Protein AF-A0A928PCE9-F1 (afdb_monomer)

pLDDT: mean 75.29, std 17.62, range [36.84, 98.12]

Secondary structure (DSSP, 8-state):
----EEEEEETTEEEEE-TTSTTSEEEEEETTT---TTS-EE--S--B-PPPPPPTT--------S----------EEEEE--TT--HHHHHHHHT--HHHHHHHTTPPTT----TT-EEEEE-

Sequence (124 aa):
MSGHIGIYIGNGLAVECTPKWDNDVQITAVGGIGTVAGYNTRNWTAHGKLRYVSYTGSNDNPHTNGSSSSSGTTASYVTYTVQSGDTLSAIGAKYGVSYLTIANYNGISSPYTIHVGQVLKIPV

Solvent-accessible surface area (backbone atoms only — not comparable to full-atom values): 7974 Å² total; per-residue (Å²): 132,92,72,67,50,49,37,47,77,54,96,37,31,26,42,38,38,32,92,87,45,101,74,37,59,50,68,28,11,31,47,89,71,34,87,42,91,98,40,62,68,44,81,74,93,75,75,44,70,75,77,88,82,83,69,90,86,66,84,78,70,80,80,82,81,89,78,94,70,92,68,83,70,72,70,48,58,50,81,43,67,38,50,90,89,68,45,55,56,60,57,15,62,76,66,77,32,56,35,65,58,37,26,58,71,61,73,47,55,90,91,59,80,82,51,70,69,40,76,42,53,40,68,94

Nearest PDB structures (foldseek):
  5jcd-assembly2_B  TM=9.101E-01  e=8.866E-04  Oryza sativa Japonica Group
  5jce-assembly1_A  TM=7.745E-01  e=2.253E-03  Oryza sativa Japonica Group
  5k2l-assembly1_A  TM=8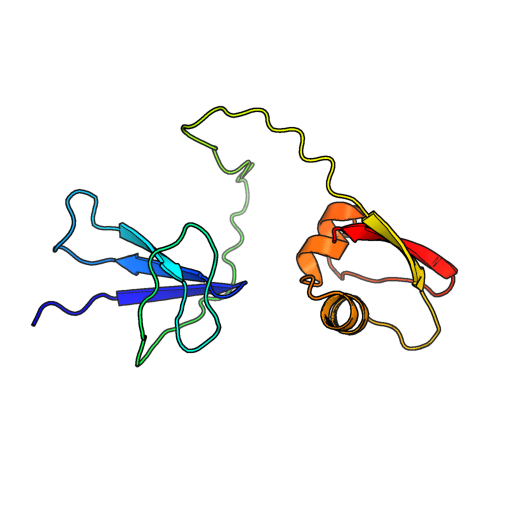.356E-01  e=6.090E-03  Volvox carteri f. nagariensis
  4b8v-assembly1_A  TM=8.540E-01  e=1.366E-02  Fulvia fulva
  5c8q-assembly1_B  TM=4.867E-01  e=1.004E-03  Pyricularia oryzae

Radius of gyration: 17.73 Å; Cα contacts (8 Å, |Δi|>4): 166; chains: 1; bounding box: 44×36×40 Å

Foldseek 3Di:
DWDWAWEDPDPQKIWTATPPDPVRIDIAGAVVVHHDPPGHYDDDPDHHHDDDDDDDPDPPPPDDDDDDDPPPPVQQWDKDFDAPPDALCVVCVVVVHHSVRQCVQAVNDPVSDDDGRDITTHRD

Mean predicted aligned error: 14.76 Å

Structure (mmCIF, N/CA/C/O backbone):
data_AF-A0A928PCE9-F1
#
_entry.id   AF-A0A928PCE9-F1
#
loop_
_atom_site.group_PDB
_atom_site.id
_atom_site.type_symbol
_atom_site.label_atom_id
_atom_site.label_alt_id
_atom_site.label_comp_id
_atom_site.lab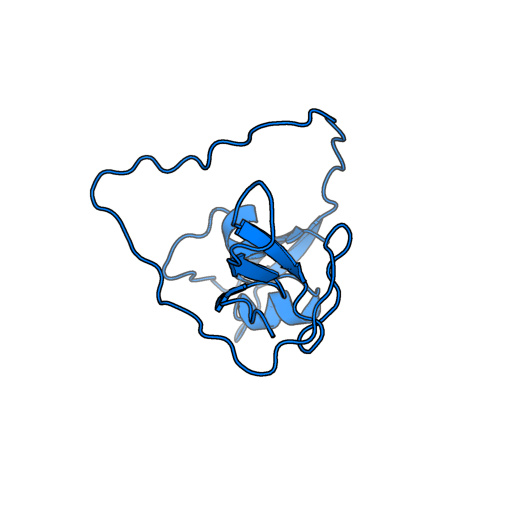el_asym_id
_atom_site.label_entity_id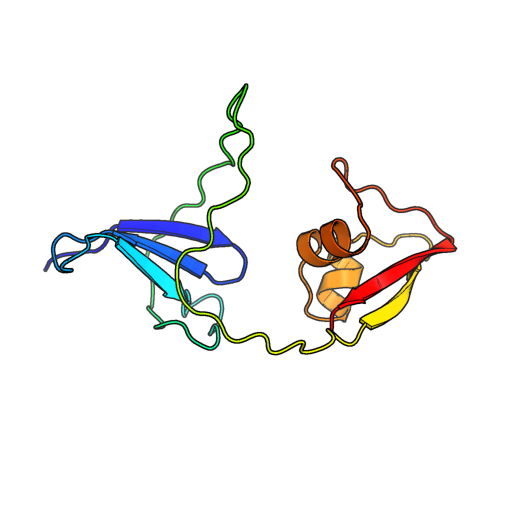
_atom_site.label_seq_id
_atom_site.pdbx_PDB_ins_code
_atom_site.Cartn_x
_atom_site.Cartn_y
_atom_site.Cartn_z
_atom_site.occupancy
_atom_site.B_iso_or_equiv
_atom_site.auth_seq_id
_atom_site.auth_comp_id
_atom_site.auth_asym_id
_atom_site.auth_atom_id
_atom_site.pdbx_PDB_model_num
ATOM 1 N N . MET A 1 1 ? 16.147 -15.688 -25.292 1.00 48.47 1 MET A N 1
ATOM 2 C CA . MET A 1 1 ? 15.907 -14.489 -24.457 1.00 48.47 1 MET A CA 1
ATOM 3 C C . MET A 1 1 ? 15.538 -14.983 -23.076 1.00 48.47 1 MET A C 1
ATOM 5 O O . MET A 1 1 ? 14.548 -15.692 -22.982 1.00 48.47 1 MET A O 1
ATOM 9 N N . SER A 1 2 ? 16.346 -14.725 -22.044 1.00 59.34 2 SER A N 1
ATOM 10 C CA . SER A 1 2 ? 15.976 -15.184 -20.700 1.00 59.34 2 SER A CA 1
ATOM 11 C C . SER A 1 2 ? 14.921 -14.227 -20.153 1.00 59.34 2 SER A C 1
ATOM 13 O O . SER A 1 2 ? 15.232 -13.078 -19.839 1.00 59.34 2 SER A O 1
ATOM 15 N N . GLY A 1 3 ? 13.662 -14.663 -20.165 1.00 64.62 3 GLY A N 1
ATOM 16 C CA . GLY A 1 3 ? 12.592 -13.973 -19.455 1.00 64.62 3 GLY A CA 1
ATOM 17 C C . GLY A 1 3 ? 12.848 -14.013 -17.948 1.00 64.62 3 GLY A C 1
ATOM 18 O O . GLY A 1 3 ? 13.615 -14.839 -17.452 1.00 64.62 3 GLY A O 1
ATOM 19 N N . HIS A 1 4 ? 12.222 -13.102 -17.219 1.00 69.06 4 HIS A N 1
ATOM 20 C CA . HIS A 1 4 ? 12.118 -13.161 -15.765 1.00 69.06 4 HIS A CA 1
ATOM 21 C C . HIS A 1 4 ? 10.674 -13.528 -15.414 1.00 69.06 4 HIS A C 1
ATOM 23 O O . HIS A 1 4 ? 9.743 -13.130 -16.117 1.00 69.06 4 HIS A O 1
ATOM 29 N N . ILE A 1 5 ? 10.487 -14.316 -14.358 1.00 74.94 5 ILE A N 1
ATOM 30 C CA . ILE A 1 5 ? 9.173 -14.507 -13.736 1.00 74.94 5 ILE A CA 1
ATOM 31 C C . ILE A 1 5 ? 9.015 -13.463 -12.639 1.00 74.94 5 ILE A C 1
ATOM 33 O O . ILE A 1 5 ? 10.003 -13.036 -12.046 1.00 74.94 5 ILE A O 1
ATOM 37 N N . GLY A 1 6 ? 7.785 -13.079 -12.318 1.00 77.62 6 GLY A N 1
ATOM 38 C CA . GLY A 1 6 ? 7.573 -12.355 -11.080 1.00 77.62 6 GLY A CA 1
ATOM 39 C C . GLY A 1 6 ? 6.149 -12.171 -10.643 1.00 77.62 6 GLY A C 1
ATOM 40 O O . GLY A 1 6 ? 5.174 -12.487 -11.332 1.00 77.62 6 GLY A O 1
ATOM 41 N N . ILE A 1 7 ? 6.090 -11.718 -9.401 1.00 80.88 7 ILE A N 1
ATOM 42 C CA . ILE A 1 7 ? 4.913 -11.727 -8.554 1.00 80.88 7 ILE A CA 1
ATOM 43 C C . ILE A 1 7 ? 4.721 -10.304 -8.047 1.00 80.88 7 ILE A C 1
ATOM 45 O O . ILE A 1 7 ? 5.606 -9.738 -7.402 1.00 80.88 7 ILE A O 1
ATOM 49 N N . TYR A 1 8 ? 3.558 -9.724 -8.333 1.00 77.19 8 TYR A N 1
ATOM 50 C CA . TYR A 1 8 ? 3.185 -8.415 -7.818 1.00 77.19 8 TYR A CA 1
ATOM 51 C C . TYR A 1 8 ? 2.901 -8.512 -6.318 1.00 77.19 8 TYR A C 1
ATOM 53 O O . TYR A 1 8 ? 2.015 -9.263 -5.898 1.00 77.19 8 TYR A O 1
ATOM 61 N N . ILE A 1 9 ? 3.630 -7.729 -5.523 1.00 77.44 9 ILE A N 1
ATOM 62 C CA . ILE A 1 9 ? 3.543 -7.743 -4.054 1.00 77.44 9 ILE A CA 1
ATOM 63 C C . ILE A 1 9 ? 2.804 -6.528 -3.480 1.00 77.44 9 ILE A C 1
ATOM 65 O O . ILE A 1 9 ? 2.538 -6.483 -2.282 1.00 77.44 9 ILE A O 1
ATOM 69 N N . GLY A 1 10 ? 2.398 -5.577 -4.327 1.00 68.50 10 GLY A N 1
ATOM 70 C CA . GLY A 1 10 ? 1.686 -4.365 -3.915 1.00 68.50 10 GLY A CA 1
ATOM 71 C C . GLY A 1 10 ? 2.543 -3.104 -4.008 1.00 68.50 10 GLY A C 1
ATOM 72 O O . GLY A 1 10 ? 3.749 -3.175 -4.215 1.00 68.50 10 GLY A O 1
ATOM 73 N N . ASN A 1 11 ? 1.903 -1.939 -3.861 1.00 70.12 11 ASN A N 1
ATOM 74 C CA . ASN A 1 11 ? 2.555 -0.621 -3.827 1.00 70.12 11 ASN A CA 1
ATOM 75 C C . ASN A 1 11 ? 3.486 -0.338 -5.021 1.00 70.12 11 ASN A C 1
ATOM 77 O O . ASN A 1 11 ? 4.533 0.280 -4.862 1.00 70.12 11 ASN A O 1
ATOM 81 N N . GLY A 1 12 ? 3.129 -0.825 -6.213 1.00 72.12 12 GLY A N 1
ATOM 82 C CA . GLY A 1 12 ? 3.957 -0.651 -7.408 1.00 72.12 12 GLY A CA 1
ATOM 83 C C . GLY A 1 12 ? 5.230 -1.501 -7.424 1.00 72.12 12 GLY A C 1
ATOM 84 O O . GLY A 1 12 ? 6.078 -1.265 -8.274 1.00 72.12 12 GLY A O 1
ATOM 85 N N . LEU A 1 13 ? 5.373 -2.488 -6.532 1.00 76.31 13 LEU A N 1
ATOM 86 C CA . LEU A 1 13 ? 6.537 -3.372 -6.457 1.00 76.31 13 LEU A CA 1
ATOM 87 C C . LEU A 1 13 ? 6.211 -4.808 -6.886 1.00 76.31 13 LEU A C 1
ATOM 89 O O . LEU A 1 13 ? 5.117 -5.333 -6.644 1.00 76.31 13 LEU A O 1
ATOM 93 N N . ALA A 1 14 ? 7.202 -5.463 -7.484 1.00 82.06 14 ALA A N 1
ATOM 94 C CA . ALA A 1 14 ? 7.192 -6.885 -7.802 1.00 82.06 14 ALA A CA 1
ATOM 95 C C . ALA A 1 14 ? 8.494 -7.556 -7.350 1.00 82.06 14 ALA A C 1
ATOM 97 O O . ALA A 1 14 ? 9.554 -6.927 -7.337 1.00 82.06 14 ALA A O 1
ATOM 98 N N . VAL A 1 15 ? 8.394 -8.840 -6.998 1.00 83.38 15 VAL A N 1
ATOM 99 C CA . VAL A 1 15 ? 9.552 -9.734 -6.882 1.00 83.38 15 VAL A CA 1
ATOM 100 C C . VAL A 1 15 ? 9.802 -10.331 -8.256 1.00 83.38 15 VAL A C 1
ATOM 102 O O . VAL A 1 15 ? 8.909 -10.964 -8.820 1.00 83.38 15 VAL A O 1
ATOM 105 N N . GLU A 1 16 ? 11.001 -10.128 -8.782 1.00 77.12 16 GLU A N 1
ATOM 106 C CA . GLU A 1 16 ? 11.469 -10.726 -10.022 1.00 77.12 16 GLU A CA 1
ATOM 107 C C . GLU A 1 16 ? 12.384 -11.920 -9.692 1.00 77.12 16 GLU A C 1
ATOM 109 O O . GLU A 1 16 ? 13.211 -11.815 -8.786 1.00 77.12 16 GLU A O 1
ATOM 114 N N . CYS A 1 17 ? 12.310 -13.011 -10.456 1.00 78.62 17 CYS A N 1
ATOM 115 C CA . CYS A 1 17 ? 13.287 -14.101 -10.410 1.00 78.62 17 CYS A CA 1
ATOM 116 C C . CYS A 1 17 ? 13.830 -14.386 -11.818 1.00 78.62 17 CYS A C 1
ATOM 118 O O . CYS A 1 17 ? 13.061 -14.569 -12.771 1.00 78.62 17 CYS A O 1
ATOM 120 N N . THR A 1 18 ? 15.152 -14.449 -11.971 1.00 73.25 18 THR A N 1
ATOM 121 C CA . THR A 1 18 ? 15.804 -14.875 -13.215 1.00 73.25 18 THR A CA 1
ATOM 122 C C . THR A 1 18 ? 17.179 -15.476 -12.930 1.00 73.25 18 THR A C 1
ATOM 124 O O . THR A 1 18 ? 17.938 -14.895 -12.158 1.00 73.25 18 THR A O 1
ATOM 127 N N . PRO A 1 19 ? 17.570 -16.557 -13.631 1.00 63.47 19 PRO A N 1
ATOM 128 C CA . PRO A 1 19 ? 18.908 -17.147 -13.505 1.00 63.47 19 PRO A CA 1
ATOM 129 C C . PRO A 1 19 ? 20.030 -16.250 -14.065 1.00 63.47 19 PRO A C 1
ATOM 131 O O . PRO A 1 19 ? 21.173 -16.672 -14.189 1.00 63.47 19 PRO A O 1
ATOM 134 N N . LYS A 1 20 ? 19.709 -15.025 -14.502 1.00 68.12 20 LYS A N 1
ATOM 135 C CA . LYS A 1 20 ? 20.673 -14.047 -15.023 1.00 68.12 20 LYS A CA 1
ATOM 136 C C . LYS A 1 20 ? 21.370 -13.249 -13.908 1.00 68.12 20 LYS A C 1
ATOM 138 O O . LYS A 1 20 ? 22.315 -12.522 -14.205 1.00 68.12 20 LYS A O 1
ATOM 143 N N . TRP A 1 21 ? 20.892 -13.313 -12.667 1.00 67.62 21 TRP A N 1
ATOM 144 C CA . TRP A 1 21 ? 21.456 -12.548 -11.553 1.00 67.62 21 TRP A CA 1
ATOM 145 C C . TRP A 1 21 ? 22.211 -13.444 -10.587 1.00 67.62 21 TRP A C 1
ATOM 147 O O . TRP A 1 21 ? 21.755 -14.542 -10.307 1.00 67.62 21 TRP A O 1
ATOM 157 N N . ASP A 1 22 ? 23.281 -12.918 -9.993 1.00 65.38 22 ASP A N 1
ATOM 158 C CA . ASP A 1 22 ? 24.106 -13.655 -9.023 1.00 65.38 22 ASP A CA 1
ATOM 159 C C . ASP A 1 22 ? 23.325 -14.117 -7.776 1.00 65.38 22 ASP A C 1
ATOM 161 O O . ASP A 1 22 ? 23.740 -15.057 -7.108 1.00 65.38 22 ASP A O 1
ATOM 165 N N . ASN A 1 23 ? 22.182 -13.481 -7.478 1.00 64.62 23 ASN A N 1
ATOM 166 C CA . ASN A 1 23 ? 21.298 -13.817 -6.353 1.00 64.62 23 ASN A CA 1
ATOM 167 C C . ASN A 1 23 ? 19.928 -14.377 -6.787 1.00 64.62 23 ASN A C 1
ATOM 169 O O . ASN A 1 23 ? 19.027 -14.458 -5.955 1.00 64.62 23 ASN A O 1
ATOM 173 N N . ASP A 1 24 ? 19.742 -14.682 -8.078 1.00 68.69 24 ASP A N 1
ATOM 174 C CA . ASP A 1 24 ? 18.524 -15.213 -8.724 1.00 68.69 24 ASP A CA 1
ATOM 175 C C . ASP A 1 24 ? 17.213 -14.404 -8.565 1.00 68.69 24 ASP A C 1
ATOM 177 O O . ASP A 1 24 ? 16.269 -14.616 -9.330 1.00 68.69 24 ASP A O 1
ATOM 181 N N . VAL A 1 25 ? 17.135 -13.454 -7.622 1.00 76.19 25 VAL A N 1
ATOM 182 C CA . VAL A 1 25 ? 15.919 -12.735 -7.203 1.00 76.19 25 VAL A CA 1
ATOM 183 C C . VAL A 1 25 ? 16.201 -11.249 -6.944 1.00 76.19 25 VAL A C 1
ATOM 185 O O . VAL A 1 25 ? 17.227 -10.892 -6.363 1.00 76.19 25 VAL A O 1
ATOM 188 N N . GLN A 1 26 ? 15.281 -10.366 -7.350 1.00 79.25 26 GLN A N 1
ATOM 189 C CA . GLN A 1 26 ? 15.332 -8.911 -7.117 1.00 79.25 26 GLN A CA 1
ATOM 190 C C . GLN A 1 26 ? 13.945 -8.340 -6.785 1.00 79.25 26 GLN A C 1
ATOM 192 O O . GLN A 1 26 ? 12.926 -8.943 -7.107 1.00 79.25 26 GLN A O 1
ATOM 197 N N . ILE A 1 27 ? 13.901 -7.148 -6.174 1.00 79.19 27 ILE A N 1
ATOM 198 C CA . ILE A 1 27 ? 12.675 -6.341 -6.041 1.00 79.19 27 ILE A CA 1
ATOM 199 C C . ILE A 1 27 ? 12.781 -5.129 -6.966 1.00 79.19 27 ILE A C 1
ATOM 201 O O . ILE A 1 27 ? 13.792 -4.423 -6.967 1.00 79.19 27 ILE A O 1
ATOM 205 N N . THR A 1 28 ? 11.722 -4.864 -7.724 1.00 81.12 28 THR A N 1
ATOM 206 C CA . THR A 1 28 ? 11.670 -3.774 -8.709 1.00 81.12 28 THR A CA 1
ATOM 207 C C . THR A 1 28 ? 10.345 -3.037 -8.686 1.00 81.12 28 THR A C 1
ATOM 209 O O . THR A 1 28 ? 9.305 -3.613 -8.359 1.00 81.12 28 THR A O 1
ATOM 212 N N . ALA A 1 29 ? 10.372 -1.789 -9.145 1.00 83.56 29 ALA A N 1
ATOM 213 C CA . ALA A 1 29 ? 9.169 -1.048 -9.481 1.00 83.56 29 ALA A CA 1
ATOM 214 C C . ALA A 1 29 ? 8.534 -1.576 -10.779 1.00 83.56 29 ALA A C 1
ATOM 216 O O . ALA A 1 29 ? 9.222 -1.849 -11.769 1.00 83.56 29 ALA A O 1
ATOM 217 N N . VAL A 1 30 ? 7.206 -1.673 -10.783 1.00 82.62 30 VAL A N 1
ATOM 218 C CA . VAL A 1 30 ? 6.399 -2.067 -11.938 1.00 82.62 30 VAL A CA 1
ATOM 219 C C . VAL A 1 30 ? 6.056 -0.813 -12.734 1.00 82.62 30 VAL A C 1
ATOM 221 O O . VAL A 1 30 ? 5.130 -0.079 -12.394 1.00 82.62 30 VAL A O 1
ATOM 224 N N . GLY A 1 31 ? 6.782 -0.578 -13.826 1.00 80.19 31 GLY A N 1
ATOM 225 C CA . GLY A 1 31 ? 6.722 0.670 -14.593 1.00 80.19 31 GLY A CA 1
ATOM 226 C C . GLY A 1 31 ? 5.335 1.031 -15.130 1.00 80.19 31 GLY A C 1
ATOM 227 O O . GLY A 1 31 ? 5.008 2.209 -15.212 1.00 80.19 31 GLY A O 1
ATOM 228 N N . GLY A 1 32 ? 4.484 0.039 -15.415 1.00 76.75 32 GLY A N 1
ATOM 229 C CA . GLY A 1 32 ? 3.093 0.262 -15.835 1.00 76.75 32 GLY A CA 1
ATOM 230 C C . GLY A 1 32 ? 2.128 0.665 -14.710 1.00 76.75 32 GLY A C 1
ATOM 231 O O . GLY A 1 32 ? 0.988 1.015 -14.991 1.00 76.75 32 GLY A O 1
ATOM 232 N N . ILE A 1 33 ? 2.565 0.598 -13.449 1.00 69.44 33 ILE A N 1
ATOM 233 C CA . ILE A 1 33 ? 1.765 0.900 -12.248 1.00 69.44 33 ILE A CA 1
ATOM 234 C C . ILE A 1 33 ? 2.327 2.130 -11.508 1.00 69.44 33 ILE A C 1
ATOM 236 O O . ILE A 1 33 ? 1.599 2.788 -10.769 1.00 69.44 33 ILE A O 1
ATOM 240 N N . GLY A 1 34 ? 3.597 2.476 -11.737 1.00 66.50 34 GLY A N 1
ATOM 241 C CA . GLY A 1 34 ? 4.248 3.674 -11.209 1.00 66.50 34 GLY A CA 1
ATOM 242 C C . GLY A 1 34 ? 5.736 3.449 -10.940 1.00 66.50 34 GLY A C 1
ATOM 243 O O . GLY A 1 34 ? 6.197 2.315 -10.809 1.00 66.50 34 GLY A O 1
ATOM 244 N N . THR A 1 35 ? 6.508 4.530 -10.857 1.00 73.81 35 THR A N 1
ATOM 245 C CA . THR A 1 35 ? 7.904 4.471 -10.405 1.00 73.81 35 THR A CA 1
ATOM 246 C C . THR A 1 35 ? 7.957 4.458 -8.877 1.00 73.81 35 THR A C 1
ATOM 248 O O . THR A 1 35 ? 7.168 5.127 -8.212 1.00 73.81 35 THR A O 1
ATOM 251 N N . VAL A 1 36 ? 8.898 3.703 -8.306 1.00 73.12 36 VAL A N 1
ATOM 252 C CA . VAL A 1 36 ? 9.152 3.689 -6.857 1.00 73.12 36 VAL A CA 1
ATOM 253 C C . VAL A 1 36 ? 10.597 4.112 -6.620 1.00 73.12 36 VAL A C 1
ATOM 255 O O . VAL A 1 36 ? 11.524 3.510 -7.163 1.00 73.12 36 VAL A O 1
ATOM 258 N N . ALA A 1 37 ? 10.794 5.174 -5.837 1.00 79.19 37 ALA A N 1
ATOM 259 C CA . ALA A 1 37 ? 12.119 5.723 -5.563 1.00 79.19 37 ALA A CA 1
ATOM 260 C C . ALA A 1 37 ? 13.032 4.677 -4.901 1.00 79.19 37 ALA A C 1
ATOM 262 O O . ALA A 1 37 ? 12.618 3.977 -3.980 1.00 79.19 37 ALA A O 1
ATOM 263 N N . GLY A 1 38 ? 14.275 4.574 -5.380 1.00 80.00 38 GLY A N 1
ATOM 264 C CA . GLY A 1 38 ? 15.255 3.599 -4.888 1.00 80.00 38 GLY A CA 1
ATOM 265 C C . GLY A 1 38 ? 15.155 2.203 -5.512 1.00 80.00 38 GLY A C 1
ATOM 266 O O . GLY A 1 38 ? 15.995 1.361 -5.212 1.00 80.00 38 GLY A O 1
ATOM 267 N N . TYR A 1 39 ? 14.191 1.958 -6.407 1.00 80.06 39 TYR A N 1
ATOM 268 C CA . TYR A 1 39 ? 14.034 0.673 -7.091 1.00 80.06 39 TYR A CA 1
ATOM 269 C C . TYR A 1 39 ? 14.269 0.800 -8.595 1.00 80.06 39 TYR A C 1
ATOM 271 O O . TYR A 1 39 ? 13.815 1.741 -9.250 1.00 80.06 39 TYR A O 1
ATOM 279 N N . ASN A 1 40 ? 14.927 -0.207 -9.169 1.00 82.25 40 ASN A N 1
ATOM 280 C CA . ASN A 1 40 ? 14.995 -0.349 -10.618 1.00 82.25 40 ASN A CA 1
ATOM 281 C C . ASN A 1 40 ? 13.577 -0.537 -11.171 1.00 82.25 40 ASN A C 1
ATOM 283 O O . ASN A 1 40 ? 12.795 -1.310 -10.621 1.00 82.25 40 ASN A O 1
ATOM 287 N N . THR A 1 41 ? 13.245 0.166 -12.253 1.00 81.94 41 THR A N 1
ATOM 288 C CA . THR A 1 41 ? 11.921 0.078 -12.886 1.00 81.94 41 THR A CA 1
ATOM 289 C C . THR A 1 41 ? 11.970 -0.845 -14.094 1.00 81.94 41 THR A C 1
ATOM 291 O O . THR A 1 41 ? 12.869 -0.722 -14.931 1.00 81.94 41 THR A O 1
ATOM 294 N N . ARG A 1 42 ? 10.988 -1.743 -14.219 1.00 81.19 42 ARG A N 1
ATOM 295 C CA . ARG A 1 42 ? 10.816 -2.594 -15.404 1.00 81.19 42 ARG A CA 1
ATOM 296 C C . ARG A 1 42 ? 9.386 -2.568 -15.918 1.00 81.19 42 ARG A C 1
ATOM 298 O O . ARG A 1 42 ? 8.438 -2.430 -15.150 1.00 81.19 42 ARG A O 1
ATOM 305 N N . ASN A 1 43 ? 9.242 -2.720 -17.232 1.00 80.88 43 ASN A N 1
ATOM 306 C CA . ASN A 1 43 ? 7.943 -2.842 -17.881 1.00 80.88 43 ASN A CA 1
ATOM 307 C C . ASN A 1 43 ? 7.585 -4.318 -18.009 1.00 80.88 43 ASN A C 1
ATOM 309 O O . ASN A 1 43 ? 8.208 -5.058 -18.768 1.00 80.88 43 ASN A O 1
ATOM 313 N N . TRP A 1 44 ? 6.575 -4.719 -17.249 1.00 72.62 44 TRP A N 1
ATOM 314 C CA . TRP A 1 44 ? 6.069 -6.080 -17.205 1.00 72.62 44 TRP A CA 1
ATOM 315 C C . TRP A 1 44 ? 4.892 -6.221 -18.160 1.00 72.62 44 TRP A C 1
ATOM 317 O O . TRP A 1 44 ? 3.939 -5.450 -18.081 1.00 72.62 44 TRP A O 1
ATOM 327 N N . THR A 1 45 ? 4.939 -7.211 -19.048 1.00 77.00 45 THR A N 1
ATOM 328 C CA . THR A 1 45 ? 3.827 -7.519 -19.963 1.00 77.00 45 THR A CA 1
ATOM 329 C C . THR A 1 45 ? 2.828 -8.509 -19.363 1.00 77.00 45 THR A C 1
ATOM 331 O O . THR A 1 45 ? 1.681 -8.552 -19.797 1.00 77.00 45 THR A O 1
ATOM 334 N N . ALA A 1 46 ? 3.240 -9.283 -18.354 1.00 69.06 46 ALA A N 1
ATOM 335 C CA . ALA A 1 46 ? 2.386 -10.189 -17.596 1.00 69.06 46 ALA A CA 1
ATOM 336 C C . ALA A 1 46 ? 2.924 -10.363 -16.169 1.00 69.06 46 ALA A C 1
ATOM 338 O O . ALA A 1 46 ? 4.121 -10.561 -15.976 1.00 69.06 46 ALA A O 1
ATOM 339 N N . HIS A 1 47 ? 2.040 -10.315 -15.174 1.00 70.06 47 HIS A N 1
ATOM 340 C CA . HIS A 1 47 ? 2.376 -10.546 -13.770 1.00 70.06 47 HIS A CA 1
ATOM 341 C C . HIS A 1 47 ? 1.175 -11.135 -13.022 1.00 70.06 47 HIS A C 1
ATOM 343 O O . HIS A 1 47 ? 0.021 -10.858 -13.351 1.00 70.06 47 HIS A O 1
ATOM 349 N N . GLY A 1 48 ? 1.441 -11.927 -11.986 1.00 66.25 48 GLY A N 1
ATOM 350 C CA . GLY A 1 48 ? 0.412 -12.476 -11.103 1.00 66.25 48 GLY A CA 1
ATOM 351 C C . GLY A 1 48 ? 0.479 -11.858 -9.711 1.00 66.25 48 GLY A C 1
ATOM 352 O O . GLY A 1 48 ? 1.562 -11.550 -9.222 1.00 66.25 48 GLY A O 1
ATOM 353 N N . LYS A 1 49 ? -0.669 -11.712 -9.047 1.00 66.56 49 LYS A N 1
ATOM 354 C CA . LYS A 1 49 ? -0.728 -11.484 -7.599 1.00 66.56 49 LYS A CA 1
ATOM 355 C C . LYS A 1 49 ? -1.147 -12.793 -6.943 1.00 66.56 49 LYS A C 1
ATOM 357 O O . LYS A 1 49 ? -2.269 -13.249 -7.153 1.00 66.56 49 LYS A O 1
ATOM 362 N N . LEU A 1 50 ? -0.259 -13.403 -6.165 1.00 63.19 50 LEU A N 1
ATOM 363 C CA . LEU A 1 50 ? -0.645 -14.532 -5.322 1.00 63.19 50 LEU A CA 1
ATOM 364 C C . LEU A 1 50 ? -1.404 -14.009 -4.097 1.00 63.19 50 LEU A C 1
ATOM 366 O O . LEU A 1 50 ? -1.121 -12.922 -3.589 1.00 63.19 50 LEU A O 1
ATOM 370 N N . ARG A 1 51 ? -2.391 -14.778 -3.626 1.00 58.31 51 ARG A N 1
ATOM 371 C CA . ARG A 1 51 ? -3.028 -14.506 -2.330 1.00 58.31 51 ARG A CA 1
ATOM 372 C C . ARG A 1 51 ? -1.982 -14.591 -1.217 1.00 58.31 51 ARG A C 1
ATOM 374 O O . ARG A 1 51 ? -1.044 -15.380 -1.325 1.00 58.31 51 ARG A O 1
ATOM 381 N N . TYR A 1 52 ? -2.178 -13.827 -0.144 1.00 56.22 52 TYR A N 1
ATOM 382 C CA . TYR A 1 52 ? -1.353 -13.975 1.052 1.00 56.22 52 TYR A CA 1
ATOM 383 C C . TYR A 1 52 ? -1.427 -15.416 1.556 1.00 56.22 52 TYR A C 1
ATOM 385 O O . TYR A 1 52 ? -2.512 -15.988 1.685 1.00 56.22 52 TYR A O 1
ATOM 393 N N . VAL A 1 53 ? -0.260 -15.994 1.820 1.00 55.38 53 VAL A N 1
ATOM 394 C CA . VAL A 1 53 ? -0.138 -17.266 2.523 1.00 55.38 53 VAL A CA 1
ATOM 395 C C . VAL A 1 53 ? 0.005 -16.927 3.999 1.00 55.38 53 VAL A C 1
ATOM 397 O O . VAL A 1 53 ? 0.927 -16.214 4.381 1.00 55.38 53 VAL A O 1
ATOM 400 N N . SER A 1 54 ? -0.929 -17.399 4.819 1.00 46.19 54 SER A N 1
ATOM 401 C CA . SER A 1 54 ? -0.805 -17.357 6.274 1.00 46.19 54 SER A CA 1
ATOM 402 C C . SER A 1 54 ? -0.161 -18.654 6.749 1.00 46.19 54 SER A C 1
ATOM 404 O O . SER A 1 54 ? -0.709 -19.731 6.502 1.00 46.19 54 SER A O 1
ATOM 406 N N . TYR A 1 55 ? 0.966 -18.561 7.445 1.00 40.34 55 TYR A N 1
ATOM 407 C CA . TYR A 1 55 ? 1.578 -19.703 8.114 1.00 40.34 55 TYR A CA 1
ATOM 408 C C . TYR A 1 55 ? 1.028 -19.815 9.537 1.00 40.34 55 TYR A C 1
ATOM 410 O O . TYR A 1 55 ? 0.984 -18.835 10.279 1.00 40.34 55 TYR A O 1
ATOM 418 N N . THR A 1 56 ? 0.600 -21.007 9.943 1.00 38.44 56 THR A N 1
ATOM 419 C CA . THR A 1 56 ? 0.299 -21.279 11.352 1.00 38.44 56 THR A CA 1
ATOM 420 C C . THR A 1 56 ? 1.613 -21.469 12.105 1.00 38.44 56 THR A C 1
ATOM 422 O O . THR A 1 56 ? 2.317 -22.443 11.851 1.00 38.44 56 THR A O 1
ATOM 425 N N . GLY A 1 57 ? 1.933 -20.556 13.027 1.00 50.81 57 GLY A N 1
ATOM 426 C CA . GLY A 1 57 ? 3.092 -20.677 13.922 1.00 50.81 57 GLY A CA 1
ATOM 427 C C . GLY A 1 57 ? 4.329 -19.851 13.555 1.00 50.81 57 GLY A C 1
ATOM 428 O O . GLY A 1 57 ? 5.340 -19.978 14.241 1.00 50.81 57 GLY A O 1
ATOM 429 N N . SER A 1 58 ? 4.274 -18.990 12.537 1.00 44.50 58 SER A N 1
ATOM 430 C CA . SER A 1 58 ? 5.389 -18.090 12.226 1.00 44.50 58 SER A CA 1
ATOM 431 C C . SER A 1 58 ? 5.261 -16.766 12.986 1.00 44.50 58 SER A C 1
ATOM 433 O O . SER A 1 58 ? 4.367 -15.967 12.712 1.00 44.50 58 SER A O 1
ATOM 435 N N . ASN A 1 59 ? 6.176 -16.504 13.925 1.00 48.59 59 ASN A N 1
ATOM 436 C CA . ASN A 1 59 ? 6.476 -15.140 14.374 1.00 48.59 59 ASN A CA 1
ATOM 437 C C . ASN A 1 59 ? 7.271 -14.446 13.256 1.00 48.59 59 ASN A C 1
ATOM 439 O O . ASN A 1 59 ? 8.490 -14.302 13.343 1.00 48.59 59 ASN A O 1
ATOM 443 N N . ASP A 1 60 ? 6.590 -14.057 12.181 1.00 47.12 60 ASP A N 1
ATOM 444 C CA . ASP A 1 60 ? 7.211 -13.352 11.062 1.00 47.12 60 ASP A CA 1
ATOM 445 C C . ASP A 1 60 ? 7.433 -11.880 11.436 1.00 47.12 60 ASP A C 1
ATOM 447 O O . ASP A 1 60 ? 6.696 -10.982 11.033 1.00 47.12 60 ASP A O 1
ATOM 451 N N . ASN A 1 61 ? 8.474 -11.626 12.229 1.00 45.31 61 ASN A N 1
ATOM 452 C CA . ASN A 1 61 ? 9.159 -10.342 12.193 1.00 45.31 61 ASN A CA 1
ATOM 453 C C . ASN A 1 61 ? 10.088 -10.401 10.970 1.00 45.31 61 ASN A C 1
ATOM 455 O O . ASN A 1 61 ? 11.055 -11.169 11.009 1.00 45.31 61 ASN A O 1
ATOM 459 N N . PRO A 1 62 ? 9.811 -9.691 9.860 1.00 50.03 62 PRO A N 1
ATOM 460 C CA . PRO A 1 62 ? 10.645 -9.810 8.678 1.00 50.03 62 PRO A CA 1
ATOM 461 C C . PRO A 1 62 ? 12.030 -9.276 9.037 1.00 50.03 62 PRO A C 1
ATOM 463 O O . PRO A 1 62 ? 12.195 -8.097 9.351 1.00 50.03 62 PRO A O 1
ATOM 466 N N . HIS A 1 63 ? 13.014 -10.176 9.045 1.00 45.06 63 HIS A N 1
ATOM 467 C CA . HIS A 1 63 ? 14.400 -9.869 9.349 1.00 45.06 63 HIS A CA 1
ATOM 468 C C . HIS A 1 63 ? 14.941 -8.903 8.294 1.00 45.06 63 HIS A C 1
ATOM 470 O O . HIS A 1 63 ? 15.383 -9.281 7.210 1.00 45.06 63 HIS A O 1
ATOM 476 N N . THR A 1 64 ? 14.889 -7.625 8.653 1.00 46.28 64 THR A N 1
ATOM 477 C CA . THR A 1 64 ? 15.804 -6.583 8.218 1.00 46.28 64 THR A CA 1
ATOM 478 C C . THR A 1 64 ? 17.224 -7.136 8.206 1.00 46.28 64 THR A C 1
ATOM 480 O O . THR A 1 64 ? 17.731 -7.526 9.256 1.00 46.28 64 THR A O 1
ATOM 483 N N . ASN A 1 65 ? 17.889 -7.126 7.053 1.00 44.34 65 ASN A N 1
ATOM 484 C CA . ASN A 1 65 ? 19.340 -7.236 7.033 1.00 44.34 65 ASN A CA 1
ATOM 485 C C . ASN A 1 65 ? 19.947 -6.222 6.059 1.00 44.34 65 ASN A C 1
ATOM 487 O O . ASN A 1 65 ? 19.908 -6.406 4.847 1.00 44.34 65 ASN A O 1
ATOM 491 N N . GLY A 1 66 ? 20.530 -5.169 6.642 1.00 41.00 66 GLY A N 1
ATOM 492 C CA . GLY A 1 66 ? 21.732 -4.536 6.104 1.00 41.00 66 GLY A CA 1
ATOM 493 C C . GLY A 1 66 ? 21.581 -3.251 5.290 1.00 41.00 66 GLY A C 1
ATOM 494 O O . GLY A 1 66 ? 22.004 -3.223 4.143 1.00 41.00 66 GLY A O 1
ATOM 495 N N . SER A 1 67 ? 21.109 -2.163 5.905 1.00 36.84 67 SER A N 1
ATOM 496 C CA . SER A 1 67 ? 21.989 -0.996 6.093 1.00 36.84 67 SER A CA 1
ATOM 497 C C . SER A 1 67 ? 21.378 0.005 7.066 1.00 36.84 67 SER A C 1
ATOM 499 O O . SER A 1 67 ? 20.315 0.582 6.844 1.00 36.84 67 SER A O 1
ATOM 501 N N . SER A 1 68 ? 22.074 0.189 8.177 1.00 50.69 68 SER A N 1
ATOM 502 C CA . SER A 1 68 ? 21.852 1.226 9.164 1.00 50.69 68 SER A CA 1
ATOM 503 C C . SER A 1 68 ? 22.084 2.599 8.535 1.00 50.69 68 SER A C 1
ATOM 505 O O . SER A 1 68 ? 23.211 3.046 8.355 1.00 50.69 68 SER A O 1
ATOM 507 N N . SER A 1 69 ? 20.996 3.318 8.312 1.00 38.88 69 SER A N 1
ATOM 508 C CA . SER A 1 69 ? 20.965 4.743 8.603 1.00 38.88 69 SER A CA 1
ATOM 509 C C . SER A 1 69 ? 19.694 4.996 9.387 1.00 38.88 69 SER A C 1
ATOM 511 O O . SER A 1 69 ? 18.591 5.010 8.841 1.00 38.88 69 SER A O 1
ATOM 513 N N . SER A 1 70 ? 19.866 5.163 10.694 1.00 49.50 70 SER A N 1
ATOM 514 C CA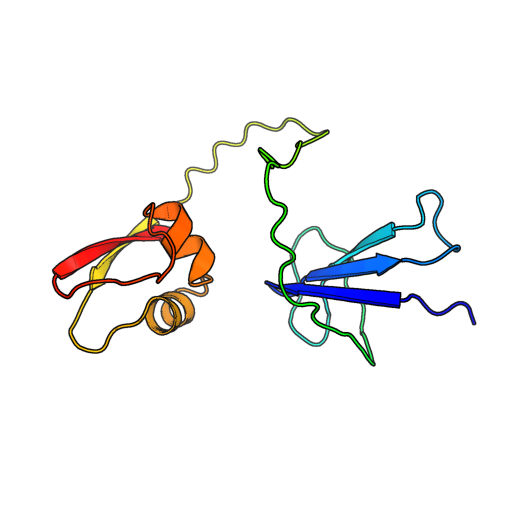 . SER A 1 70 ? 18.938 5.868 11.562 1.00 49.50 70 SER A CA 1
ATOM 515 C C . SER A 1 70 ? 18.770 7.294 11.036 1.00 49.50 70 SER A C 1
ATOM 517 O O . SER A 1 70 ? 19.340 8.246 11.562 1.00 49.50 70 SER A O 1
ATOM 519 N N . SER A 1 71 ? 17.999 7.441 9.971 1.00 38.81 71 SER A N 1
ATOM 520 C CA . SER A 1 71 ? 17.322 8.680 9.664 1.00 38.81 71 SER A CA 1
ATOM 521 C C . SER A 1 71 ? 15.949 8.506 10.271 1.00 38.81 71 SER A C 1
ATOM 523 O O . SER A 1 71 ? 15.054 7.917 9.670 1.00 38.81 71 SER A O 1
ATOM 525 N N . GLY A 1 72 ? 15.808 8.973 11.510 1.00 42.25 72 GLY A N 1
ATOM 526 C CA . GLY A 1 72 ? 14.511 9.353 12.039 1.00 42.25 72 GLY A CA 1
ATOM 527 C C . GLY A 1 72 ? 13.973 10.486 11.174 1.00 42.25 72 GLY A C 1
ATOM 528 O O . GLY A 1 72 ? 13.984 11.642 11.579 1.00 42.25 72 GLY A O 1
ATOM 529 N N . THR A 1 73 ? 13.539 10.164 9.958 1.00 43.00 73 THR A N 1
ATOM 530 C CA . THR A 1 73 ? 12.550 10.963 9.263 1.00 43.00 73 THR A CA 1
ATOM 531 C C . THR A 1 73 ? 11.298 10.719 10.072 1.00 43.00 73 THR A C 1
ATOM 533 O O . THR A 1 73 ? 10.627 9.705 9.900 1.00 43.00 73 THR A O 1
ATOM 536 N N . THR A 1 74 ? 11.063 11.584 11.056 1.00 50.34 74 THR A N 1
ATOM 537 C CA . THR A 1 74 ? 9.774 11.703 11.723 1.00 50.34 74 THR A CA 1
ATOM 538 C C . THR A 1 74 ? 8.750 11.771 10.605 1.00 50.34 74 THR A C 1
ATOM 540 O O . THR A 1 74 ? 8.659 12.803 9.946 1.00 50.34 74 THR A O 1
ATOM 543 N N . ALA A 1 75 ? 8.073 10.657 10.313 1.00 61.12 75 ALA A N 1
ATOM 544 C CA . ALA A 1 75 ? 7.010 10.644 9.327 1.00 61.12 75 ALA A CA 1
ATOM 545 C C . ALA A 1 75 ? 6.003 11.678 9.822 1.00 61.12 75 ALA A C 1
ATOM 547 O O . ALA A 1 75 ? 5.369 11.496 10.870 1.00 61.12 75 ALA A O 1
ATOM 548 N N . SER A 1 76 ? 5.966 12.826 9.150 1.00 85.50 76 SER A N 1
ATOM 549 C CA . SER A 1 76 ? 4.992 13.848 9.461 1.00 85.50 76 SER A CA 1
ATOM 550 C C . SER A 1 76 ? 3.637 13.220 9.188 1.00 85.50 76 SER A C 1
ATOM 552 O O . SER A 1 76 ? 3.421 12.563 8.177 1.00 85.50 76 SER A O 1
ATOM 554 N N . TYR A 1 77 ? 2.733 13.329 10.149 1.00 92.06 77 TYR A N 1
ATOM 555 C CA . TYR A 1 77 ? 1.391 12.812 9.978 1.00 92.06 77 TYR A CA 1
ATOM 556 C C . TYR A 1 77 ? 0.415 13.967 10.038 1.00 92.06 77 TYR A C 1
ATOM 558 O O . TYR A 1 77 ? 0.565 14.899 10.831 1.00 92.06 77 TYR A O 1
ATOM 566 N N . VAL A 1 78 ? -0.615 13.878 9.212 1.00 93.81 78 VAL A N 1
ATOM 567 C CA . VAL A 1 78 ? -1.802 14.710 9.362 1.00 93.81 78 VAL A CA 1
ATOM 568 C C . VAL A 1 78 ? -2.831 13.946 10.173 1.00 93.81 78 VAL A C 1
ATOM 570 O O . VAL A 1 78 ? -2.906 12.717 10.136 1.00 93.81 78 VAL A O 1
ATOM 573 N N . THR A 1 79 ? -3.615 14.682 10.947 1.00 97.12 79 THR A N 1
ATOM 574 C CA . THR A 1 79 ? -4.705 14.101 11.722 1.00 97.12 79 THR A CA 1
ATOM 575 C C . THR A 1 79 ? -5.992 14.199 10.913 1.00 97.12 79 THR A C 1
ATOM 577 O O . THR A 1 79 ? -6.310 15.266 10.390 1.00 97.12 79 THR A O 1
ATOM 580 N N . TYR A 1 80 ? -6.723 13.094 10.804 1.00 97.12 80 TYR A N 1
ATOM 581 C CA . TYR A 1 80 ? -7.993 13.022 10.093 1.00 97.12 80 TYR A CA 1
ATOM 582 C C . TYR A 1 80 ? -9.073 12.423 10.990 1.00 97.12 80 TYR A C 1
ATOM 584 O O . TYR A 1 80 ? -8.906 11.324 11.513 1.00 97.12 80 TYR A O 1
ATOM 592 N N . THR A 1 81 ? -10.187 13.132 11.154 1.00 98.12 81 THR A N 1
ATOM 593 C CA . THR A 1 81 ? -11.357 12.617 11.873 1.00 98.12 81 THR A CA 1
ATOM 594 C C . THR A 1 81 ? -12.298 11.956 10.881 1.00 98.12 81 THR A C 1
ATOM 596 O O . THR A 1 81 ? -12.808 12.621 9.982 1.00 98.12 81 THR A O 1
ATOM 599 N N . VAL A 1 82 ? -12.532 10.660 11.067 1.00 98.06 82 VAL A N 1
ATOM 600 C CA . VAL A 1 82 ? -13.393 9.835 10.215 1.00 98.06 82 VAL A CA 1
ATOM 601 C C . VAL A 1 82 ? -14.816 10.393 10.191 1.00 98.06 82 VAL A C 1
ATOM 603 O O . VAL A 1 82 ? -15.418 10.651 11.236 1.00 98.06 82 VAL A O 1
ATOM 606 N N . GLN A 1 83 ? -15.360 10.560 8.993 1.00 97.38 83 GLN A N 1
ATOM 607 C CA . GLN A 1 83 ? -16.708 11.032 8.709 1.00 97.38 83 GLN A CA 1
ATOM 608 C C . GLN A 1 83 ? -17.616 9.875 8.269 1.00 97.38 83 GLN A C 1
ATOM 610 O O . GLN A 1 83 ? -17.173 8.764 7.972 1.00 97.38 83 GLN A O 1
ATOM 615 N N . SER A 1 84 ? -18.928 10.120 8.262 1.00 97.25 84 SER A N 1
ATOM 616 C CA . SER A 1 84 ? -19.897 9.124 7.796 1.00 97.25 84 SER A CA 1
ATOM 617 C C . SER A 1 84 ? -19.653 8.776 6.326 1.00 97.25 84 SER A C 1
ATOM 619 O O . SER A 1 84 ? -19.580 9.669 5.486 1.00 97.25 84 SER A O 1
ATOM 621 N N . GLY A 1 85 ? -19.548 7.478 6.027 1.00 94.19 85 GLY A N 1
ATOM 622 C CA . GLY A 1 85 ? -19.290 6.962 4.678 1.00 94.19 85 GLY A CA 1
ATOM 623 C C . GLY A 1 85 ? -17.811 6.764 4.329 1.00 94.19 85 GLY A C 1
ATOM 624 O O . GLY A 1 85 ? -17.514 6.248 3.252 1.00 94.19 85 GLY A O 1
ATOM 625 N N . ASP A 1 86 ? -16.886 7.116 5.222 1.00 96.75 86 ASP A N 1
ATOM 626 C CA . ASP A 1 86 ? -15.462 6.920 4.976 1.00 96.75 86 ASP A CA 1
ATOM 627 C C . ASP A 1 86 ? -15.035 5.450 5.000 1.00 96.75 86 ASP A C 1
ATOM 629 O O . ASP A 1 86 ? -15.537 4.613 5.750 1.00 96.75 86 ASP A O 1
ATOM 633 N N . THR A 1 87 ? -13.997 5.168 4.216 1.00 96.56 87 THR A N 1
ATOM 634 C CA . THR A 1 87 ? -13.231 3.922 4.272 1.00 96.56 87 THR A CA 1
ATOM 635 C C . THR A 1 87 ? -11.746 4.251 4.342 1.00 96.56 87 THR A C 1
ATOM 637 O O . THR A 1 87 ? -11.307 5.268 3.800 1.00 96.56 87 THR A O 1
ATOM 640 N N . LEU A 1 88 ? -10.936 3.368 4.935 1.00 92.69 88 LEU A N 1
ATOM 641 C CA . LEU A 1 88 ? -9.477 3.538 4.938 1.00 92.69 88 LEU A CA 1
ATOM 642 C C . LEU A 1 88 ? -8.899 3.648 3.518 1.00 92.69 88 LEU A C 1
ATOM 644 O O . LEU A 1 88 ? -7.928 4.369 3.311 1.00 92.69 88 LEU A O 1
ATOM 648 N N . SER A 1 89 ? -9.505 2.976 2.533 1.00 90.19 89 SER A N 1
ATOM 649 C CA . SER A 1 89 ? -9.126 3.096 1.121 1.00 90.19 89 SER A CA 1
ATOM 650 C C . SER A 1 89 ? -9.408 4.478 0.541 1.00 90.19 89 SER A C 1
ATOM 652 O O . SER A 1 89 ? -8.540 5.026 -0.134 1.00 90.19 89 SER A O 1
ATOM 654 N N . ALA A 1 90 ? -10.584 5.055 0.808 1.00 91.00 90 ALA A N 1
ATOM 655 C CA . ALA A 1 90 ? -10.940 6.381 0.303 1.00 91.00 90 ALA A CA 1
ATOM 656 C C . ALA A 1 90 ? -10.096 7.479 0.968 1.00 91.00 90 ALA A C 1
ATOM 658 O O . ALA A 1 90 ? -9.580 8.364 0.285 1.00 91.00 90 ALA A O 1
ATOM 659 N N . ILE A 1 91 ? -9.884 7.372 2.284 1.00 93.81 91 ILE A N 1
ATOM 660 C CA . ILE A 1 91 ? -8.992 8.267 3.029 1.00 93.81 91 ILE A CA 1
ATOM 661 C C . ILE A 1 91 ? -7.567 8.139 2.483 1.00 93.81 91 ILE A C 1
ATOM 663 O O . ILE A 1 91 ? -6.948 9.141 2.146 1.00 93.81 91 ILE A O 1
ATOM 667 N N . GLY A 1 92 ? -7.059 6.917 2.319 1.00 89.88 92 GLY A N 1
ATOM 668 C CA . GLY A 1 92 ? -5.731 6.675 1.762 1.00 89.88 92 GLY A CA 1
ATOM 669 C C . GLY A 1 92 ? -5.527 7.290 0.381 1.00 89.88 92 GLY A C 1
ATOM 670 O O . GLY A 1 92 ? -4.563 8.025 0.174 1.00 89.88 92 GLY A O 1
ATOM 671 N N . ALA A 1 93 ? -6.477 7.088 -0.534 1.00 83.69 93 ALA A N 1
ATOM 672 C CA . ALA A 1 93 ? -6.425 7.667 -1.874 1.00 83.69 93 ALA A CA 1
ATOM 673 C C . ALA A 1 93 ? -6.339 9.204 -1.854 1.00 83.69 93 ALA A C 1
ATOM 675 O O . ALA A 1 93 ? -5.596 9.780 -2.645 1.00 83.69 93 ALA A O 1
ATOM 676 N N . LYS A 1 94 ? -7.034 9.867 -0.918 1.00 88.31 94 LYS A N 1
ATOM 677 C CA . LYS A 1 94 ? -6.994 11.329 -0.755 1.00 88.31 94 LYS A CA 1
ATOM 678 C C . LYS A 1 94 ? -5.603 11.855 -0.387 1.00 88.31 94 LYS A C 1
ATOM 680 O O . LYS A 1 94 ? -5.254 12.961 -0.788 1.00 88.31 94 LYS A O 1
ATOM 685 N N . TYR A 1 95 ? -4.830 11.081 0.372 1.00 84.75 95 TYR A N 1
ATOM 686 C CA . TYR A 1 95 ? -3.502 11.474 0.854 1.00 84.75 95 TYR A CA 1
ATOM 687 C C . TYR A 1 95 ? -2.352 10.795 0.095 1.00 84.75 95 TYR A C 1
ATOM 689 O O . TYR A 1 95 ? -1.194 11.037 0.412 1.00 84.75 95 TYR A O 1
ATOM 697 N N . GLY A 1 96 ? -2.646 9.950 -0.900 1.00 81.75 96 GLY A N 1
ATOM 698 C CA . GLY A 1 96 ? -1.628 9.172 -1.615 1.00 81.75 96 GLY A CA 1
ATOM 699 C C . GLY A 1 96 ? -1.007 8.047 -0.775 1.00 81.75 96 GLY A C 1
ATOM 700 O O . GLY A 1 96 ? 0.094 7.592 -1.070 1.00 81.75 96 GLY A O 1
ATOM 701 N N . VAL A 1 97 ? -1.703 7.587 0.267 1.00 83.19 97 VAL A N 1
ATOM 702 C CA . VAL A 1 97 ? -1.219 6.592 1.235 1.00 83.19 97 VAL A CA 1
ATOM 703 C C . VAL A 1 97 ? -2.034 5.308 1.104 1.00 83.19 97 VAL A C 1
ATOM 705 O O . VAL A 1 97 ? -3.251 5.343 0.938 1.00 83.19 97 VAL A O 1
ATOM 708 N N . SER A 1 98 ? -1.397 4.140 1.204 1.00 86.62 98 SER A N 1
ATOM 709 C CA . SER A 1 98 ? -2.149 2.880 1.179 1.00 86.62 98 SER A CA 1
ATOM 710 C C . SER A 1 98 ? -3.020 2.725 2.437 1.00 86.62 98 SER A C 1
ATOM 712 O O . SER A 1 98 ? -2.607 3.084 3.543 1.00 86.62 98 SER A O 1
ATOM 714 N N . TYR A 1 99 ? -4.207 2.127 2.296 1.00 88.44 99 TYR A N 1
ATOM 715 C CA . TYR A 1 99 ? -5.088 1.856 3.441 1.00 88.44 99 TYR A CA 1
ATOM 716 C C . TYR A 1 99 ? -4.391 1.007 4.515 1.00 88.44 99 TYR A C 1
ATOM 718 O O . TYR A 1 99 ? -4.623 1.204 5.705 1.00 88.44 99 TYR A O 1
ATOM 726 N N . LEU A 1 100 ? -3.518 0.080 4.097 1.00 83.00 100 LEU A N 1
ATOM 727 C CA . LEU A 1 100 ? -2.777 -0.806 4.989 1.00 83.00 100 LEU A CA 1
ATOM 728 C C . LEU A 1 100 ? -1.712 -0.033 5.771 1.00 83.00 100 LEU A C 1
ATOM 730 O O . LEU A 1 100 ? -1.528 -0.277 6.959 1.00 83.00 100 LEU A O 1
ATOM 734 N N . THR A 1 101 ? -1.061 0.945 5.136 1.00 82.56 101 THR A N 1
ATOM 735 C CA . THR A 1 101 ? -0.137 1.860 5.816 1.00 82.56 101 THR A CA 1
ATOM 736 C C . THR A 1 101 ? -0.871 2.652 6.895 1.00 82.56 101 THR A C 1
ATOM 738 O O . THR A 1 101 ? -0.395 2.703 8.024 1.00 82.56 101 THR A O 1
ATOM 741 N N . ILE A 1 102 ? -2.053 3.205 6.590 1.00 90.62 102 ILE A N 1
ATOM 742 C CA . ILE A 1 102 ? -2.876 3.913 7.585 1.00 90.62 102 ILE A CA 1
ATOM 743 C C . ILE A 1 102 ? -3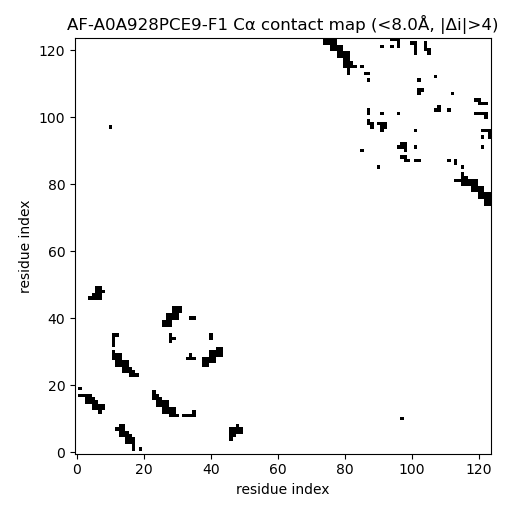.285 2.965 8.713 1.00 90.62 102 ILE A C 1
ATOM 745 O O . ILE A 1 102 ? -3.152 3.319 9.883 1.00 90.62 102 ILE A O 1
ATOM 749 N N . ALA 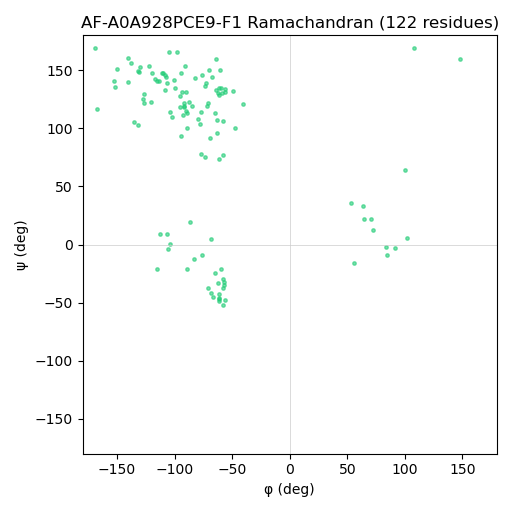A 1 103 ? -3.754 1.762 8.379 1.00 90.56 103 ALA A N 1
ATOM 750 C CA . ALA A 1 103 ? -4.177 0.776 9.362 1.00 90.56 103 ALA A CA 1
ATOM 751 C C . ALA A 1 103 ? -3.039 0.436 10.333 1.00 90.56 103 ALA A C 1
ATOM 753 O O . ALA A 1 103 ? -3.193 0.605 11.540 1.00 90.56 103 ALA A O 1
ATOM 754 N N . ASN A 1 104 ? -1.868 0.076 9.806 1.00 88.12 104 ASN A N 1
ATOM 755 C CA . ASN A 1 104 ? -0.692 -0.264 10.604 1.00 88.12 104 ASN A CA 1
ATOM 756 C C . ASN A 1 104 ? -0.225 0.916 11.468 1.00 88.12 104 ASN A C 1
ATOM 758 O O . ASN A 1 104 ? 0.057 0.734 12.650 1.00 88.12 104 ASN A O 1
ATOM 762 N N . TYR A 1 105 ? -0.206 2.133 10.912 1.00 90.25 105 TYR A N 1
ATOM 763 C CA . TYR A 1 105 ? 0.206 3.342 11.636 1.00 90.25 105 TYR A CA 1
ATOM 764 C C . TYR A 1 105 ? -0.736 3.693 12.800 1.00 90.25 105 TYR A C 1
ATOM 766 O O . TYR A 1 105 ? -0.330 4.340 13.764 1.00 90.25 105 TYR A O 1
ATOM 774 N N . ASN A 1 106 ? -1.992 3.244 12.729 1.00 92.56 106 ASN A N 1
ATOM 775 C CA . ASN A 1 106 ? -3.011 3.457 13.756 1.00 92.56 106 ASN A CA 1
ATOM 776 C C . ASN A 1 106 ? -3.334 2.193 14.570 1.00 92.56 106 ASN A C 1
ATOM 778 O O . ASN A 1 106 ? -4.294 2.205 15.336 1.00 92.56 106 ASN A O 1
ATOM 782 N N . GLY A 1 107 ? -2.572 1.104 14.410 1.00 92.06 107 GLY A N 1
ATOM 783 C 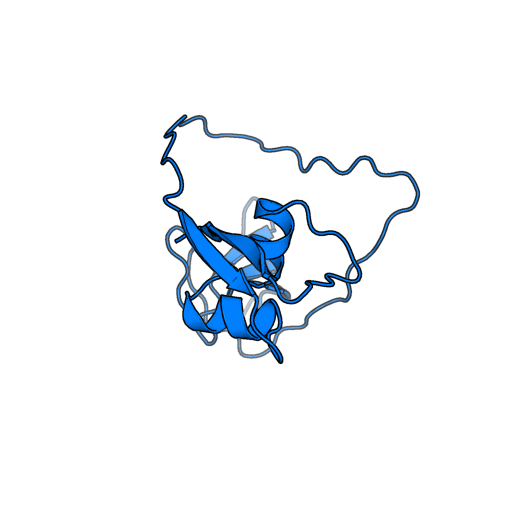CA . GLY A 1 107 ? -2.811 -0.159 15.121 1.00 92.06 107 GLY A CA 1
ATOM 784 C C . GLY A 1 107 ? -4.134 -0.853 14.766 1.00 92.06 107 GLY A C 1
ATOM 785 O O . GLY A 1 107 ? -4.651 -1.644 15.551 1.00 92.06 107 GLY A O 1
ATOM 786 N N . ILE A 1 108 ? -4.708 -0.559 13.599 1.00 90.12 108 ILE A N 1
ATOM 787 C CA . ILE A 1 108 ? -5.973 -1.130 13.139 1.00 90.12 108 ILE A CA 1
ATOM 788 C C . ILE A 1 108 ? -5.692 -2.477 12.471 1.00 90.12 108 ILE A C 1
ATOM 790 O O . ILE A 1 108 ? -5.000 -2.558 11.458 1.00 90.12 108 ILE A O 1
ATOM 794 N N . SER A 1 109 ? -6.277 -3.535 13.024 1.00 87.12 109 SER A N 1
ATOM 795 C CA . SER A 1 109 ? -6.173 -4.899 12.495 1.00 87.12 109 SER A CA 1
ATOM 796 C C . SER A 1 109 ? -7.389 -5.276 11.649 1.00 87.12 109 SER A C 1
ATOM 798 O O . SER A 1 109 ? -8.423 -4.609 11.703 1.00 87.12 109 SER A O 1
ATOM 800 N N . SER A 1 110 ? -7.278 -6.366 10.879 1.00 79.88 110 SER A N 1
ATOM 801 C CA . SER A 1 110 ? -8.418 -6.982 10.182 1.00 79.88 110 SER A CA 1
ATOM 802 C C . SER A 1 110 ? -9.587 -7.179 11.165 1.00 79.88 110 SER A C 1
ATOM 804 O O . SER A 1 110 ? -9.344 -7.659 12.274 1.00 79.88 110 SER A O 1
ATOM 806 N N . P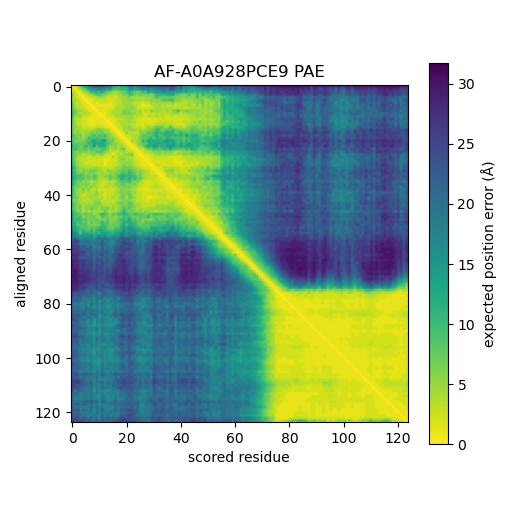RO A 1 111 ? -10.830 -6.796 10.820 1.00 91.94 111 PRO A N 1
ATOM 807 C CA . PRO A 1 111 ? -11.343 -6.498 9.475 1.00 91.94 111 PRO A CA 1
ATOM 808 C C . PRO A 1 111 ? -11.141 -5.051 8.974 1.00 91.94 111 PRO A C 1
ATOM 810 O O . PRO A 1 111 ? -11.797 -4.637 8.023 1.00 91.94 111 PRO A O 1
ATOM 813 N N . TYR A 1 112 ? -10.219 -4.288 9.568 1.00 90.88 112 TYR A N 1
ATOM 814 C CA . TYR A 1 112 ? -9.857 -2.919 9.176 1.00 90.88 112 TYR A CA 1
ATOM 815 C C . TYR A 1 112 ? -11.000 -1.905 9.316 1.00 90.88 112 TYR A C 1
ATOM 817 O O . TYR A 1 112 ? -11.118 -0.951 8.545 1.00 90.88 112 TYR A O 1
ATOM 825 N N . THR A 1 113 ? -11.851 -2.119 10.319 1.00 94.44 113 THR A N 1
ATOM 826 C CA . THR A 1 113 ? -12.995 -1.258 10.617 1.00 94.44 113 THR A CA 1
ATOM 827 C C . THR A 1 113 ? -12.550 0.061 11.240 1.00 94.44 113 THR A C 1
ATOM 829 O O . THR A 1 113 ? -11.717 0.093 12.146 1.00 94.44 113 THR A O 1
ATOM 832 N N . ILE A 1 114 ? -13.161 1.146 10.773 1.00 97.25 114 ILE A N 1
ATOM 833 C CA . ILE A 1 114 ? -13.064 2.485 11.352 1.00 97.25 11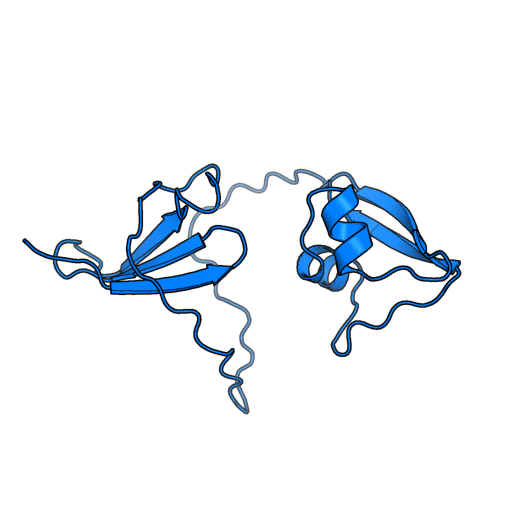4 ILE A CA 1
ATOM 834 C C . ILE A 1 114 ? -14.458 2.988 11.708 1.00 97.25 114 ILE A C 1
ATOM 836 O O . ILE A 1 114 ? -15.446 2.572 11.103 1.00 97.25 114 ILE A O 1
ATOM 840 N N . HIS A 1 115 ? -14.532 3.888 12.682 1.00 97.50 115 HIS A N 1
ATOM 841 C CA . HIS A 1 115 ? -15.793 4.428 13.185 1.00 97.50 115 HIS A CA 1
ATOM 842 C C . HIS A 1 115 ? -15.845 5.939 12.990 1.00 97.50 115 HIS A C 1
ATOM 844 O O . HIS A 1 115 ? -14.825 6.617 13.087 1.00 97.50 115 HIS A O 1
ATOM 850 N N . VAL A 1 116 ? -17.038 6.483 12.751 1.00 97.81 116 VAL A N 1
ATOM 851 C CA . VAL A 1 116 ? -17.236 7.936 12.670 1.00 97.81 116 VAL A CA 1
ATOM 852 C C . VAL A 1 116 ? -16.751 8.599 13.962 1.00 97.81 116 VAL A C 1
ATOM 854 O O . VAL A 1 116 ? -17.036 8.121 15.058 1.00 97.81 116 VAL A O 1
ATOM 857 N N . GLY A 1 117 ? -15.995 9.688 13.830 1.00 96.69 117 GLY A N 1
ATOM 858 C CA . GLY A 1 117 ? -15.357 10.392 14.944 1.00 96.69 117 GLY A CA 1
ATOM 859 C C . GLY A 1 117 ? -14.006 9.812 15.372 1.00 96.69 117 GLY A C 1
ATOM 860 O O . GLY A 1 117 ? -13.300 10.449 16.151 1.00 96.69 117 GLY A O 1
ATOM 861 N N . GLN A 1 118 ? -13.603 8.648 14.851 1.00 98.12 118 GLN A N 1
ATOM 862 C CA . GLN A 1 118 ? -12.273 8.101 15.096 1.00 98.12 118 GLN A CA 1
ATOM 863 C C . GLN A 1 118 ? -11.210 9.022 14.498 1.00 98.12 118 GLN A C 1
ATOM 865 O O . GLN A 1 118 ? -11.308 9.452 13.350 1.00 98.12 118 GLN A O 1
ATOM 870 N N . VAL A 1 119 ? -10.174 9.306 15.279 1.00 98.00 119 VAL A N 1
ATOM 871 C CA . VAL A 1 119 ? -9.060 10.145 14.851 1.00 98.00 119 VAL A CA 1
ATOM 872 C C . VAL A 1 119 ? -7.937 9.252 14.334 1.00 98.00 119 VAL A C 1
ATOM 874 O O . VAL A 1 119 ? -7.401 8.429 15.074 1.00 98.00 119 VAL A O 1
ATOM 877 N N . LEU A 1 120 ? -7.589 9.414 13.061 1.00 97.50 120 LEU A N 1
ATOM 878 C CA . LEU A 1 120 ? -6.524 8.686 12.385 1.00 97.50 120 LEU A CA 1
ATOM 879 C C . LEU A 1 120 ? -5.311 9.584 12.167 1.00 97.50 120 LEU A C 1
ATOM 881 O O . LEU A 1 120 ? -5.430 10.740 11.760 1.00 97.50 120 LEU A O 1
ATOM 885 N N . LYS A 1 121 ? -4.130 9.016 12.376 1.00 97.12 121 LYS A N 1
ATOM 886 C CA . LYS A 1 121 ? -2.849 9.576 11.960 1.00 97.12 121 LYS A CA 1
ATOM 887 C C . LYS A 1 121 ? -2.531 9.072 10.556 1.00 97.12 121 LYS A C 1
ATOM 889 O O . LYS A 1 121 ? -2.343 7.872 10.362 1.00 97.12 121 LYS A O 1
ATOM 894 N N . ILE A 1 122 ? -2.490 9.970 9.582 1.00 94.94 122 ILE A N 1
ATOM 895 C CA . ILE A 1 122 ? -2.195 9.641 8.188 1.00 94.94 122 ILE A CA 1
ATOM 896 C C . ILE A 1 122 ? -0.738 10.034 7.907 1.00 94.94 122 ILE A C 1
ATOM 898 O O . ILE A 1 122 ? -0.455 11.232 7.909 1.00 94.94 122 ILE A O 1
ATOM 902 N N . PRO A 1 123 ? 0.186 9.074 7.723 1.00 87.50 123 PRO A N 1
ATOM 903 C CA . PRO A 1 123 ? 1.591 9.378 7.447 1.00 87.50 123 PRO A CA 1
ATOM 904 C C . PRO A 1 123 ? 1.740 9.926 6.021 1.00 87.50 123 PRO A C 1
ATOM 906 O O . PRO A 1 123 ? 1.380 9.222 5.079 1.00 87.50 123 PRO A O 1
ATOM 909 N N . VAL A 1 124 ? 2.239 11.159 5.877 1.00 80.81 124 VAL A N 1
ATOM 910 C CA . VAL A 1 124 ? 2.401 11.890 4.603 1.00 80.81 124 VAL A CA 1
ATOM 911 C C . VAL A 1 124 ? 3.828 12.382 4.391 1.00 80.81 124 VAL A C 1
ATOM 913 O O . VAL A 1 124 ? 4.570 12.531 5.388 1.00 80.81 124 VAL A O 1
#